Protein AF-A0A5S9M4R8-F1 (afdb_monomer)

Solvent-accessible surface area (backbone atoms only — not comparable to full-atom values): 5747 Å² total; per-residue (Å²): 132,85,69,39,58,49,70,60,52,50,52,50,52,54,53,26,50,54,26,46,75,68,67,37,59,72,60,24,53,54,39,47,57,50,47,57,63,43,57,81,38,34,48,90,48,70,70,57,53,51,52,49,53,54,48,53,52,54,44,50,52,47,52,41,69,78,48,72,59,96,81,72,56,71,65,62,56,52,55,55,53,42,74,72,35,82,88,45,49,74,61,52,52,54,52,63,76,72,110

Foldseek 3Di:
DAADELVVLVVLLVVLVVCLVVLVLVVNVVSLVVSVVNVVRHDDDVVSVVSNVVSVLSSVVSVCVVPVPVPDDNVNVLVVVCVVDVVCNVVSVVVVVVD

Sequence (99 aa):
MEKVLSSHVGVKINEWYKMIRQFSVPDAEILKAEVEREIERMVEDQDLLIYYQLMCFRHQLMLDYIKP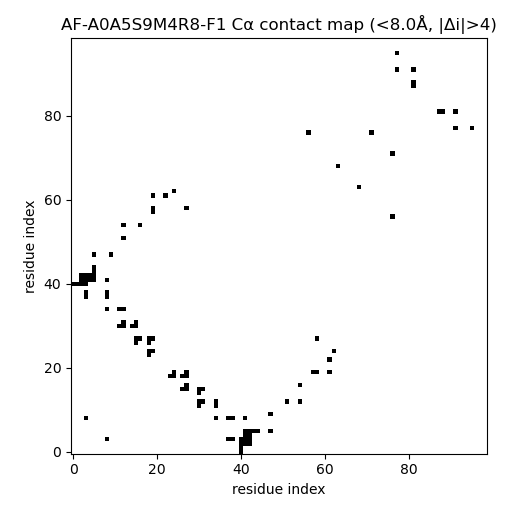SFDQSISALVDKIENSNHQLSGMLQYYNAFF

Mean predicted aligned error: 10.05 Å

pLDDT: mean 81.38, std 17.16, range [45.53, 98.38]

Nearest PDB structures (foldseek):
  8rsv-assembly2_B  TM=7.679E-01  e=2.025E-06  Bacillus phage phi3T
  3q15-assembly1_A-2  TM=7.326E-01  e=3.214E-06  Bacillus subtilis
  8rst-assembly1_A-2  TM=7.595E-01  e=6.426E-06  Bacillus phage phi3T
  4gyo-assembly2_A  TM=7.812E-01  e=6.106E-05  Bacillus subtilis subsp. subtilis str. 168
  4gyo-assembly3_B  TM=7.609E-01  e=7.692E-05  Bacillus subtilis subsp. subtilis str. 168

Secondary structure (DSSP, 8-state):
-PPBPHHHHHHHHHHHHHHHHTT-HHHHHHHHHHHHHHHTTBPP-HHHHHHHHHHHHHHHHHHHHHS--TT--HHHHHHHHHHH-TT-HHHHHHHHHH-

Organism: Bacillus safensis (NCBI:txid561879)

Radius of gyration: 14.14 Å; Cα contacts (8 Å, |Δi|>4): 57; chains: 1; bounding box: 42×23×31 Å

Structure (mmCIF, N/CA/C/O backbone):
data_AF-A0A5S9M4R8-F1
#
_entry.id   AF-A0A5S9M4R8-F1
#
loop_
_atom_site.group_PDB
_atom_site.id
_atom_site.type_symbol
_atom_site.label_atom_id
_atom_site.label_alt_id
_atom_site.label_comp_id
_atom_site.label_asym_id
_atom_site.label_entity_id
_atom_site.label_seq_id
_atom_site.pdbx_PDB_ins_code
_atom_site.Cartn_x
_atom_site.Cartn_y
_atom_site.Cartn_z
_atom_site.occupancy
_atom_site.B_iso_or_equiv
_atom_site.auth_seq_id
_atom_site.auth_comp_id
_atom_site.auth_asym_id
_atom_site.auth_atom_id
_atom_site.pdbx_PDB_model_num
ATOM 1 N N . MET A 1 1 ? -19.818 15.996 6.566 1.00 62.03 1 MET A N 1
ATOM 2 C CA . MET A 1 1 ? -19.187 15.079 5.596 1.00 62.03 1 MET A CA 1
ATOM 3 C C . MET A 1 1 ? -19.221 13.698 6.223 1.00 62.03 1 MET A C 1
ATOM 5 O O . MET A 1 1 ? -18.908 13.601 7.404 1.00 62.03 1 MET A O 1
ATOM 9 N N . GLU A 1 2 ? -19.708 12.689 5.507 1.00 81.44 2 GLU A N 1
ATOM 10 C CA . GLU A 1 2 ? -19.824 11.320 6.024 1.00 81.44 2 GLU A CA 1
ATOM 11 C C . GLU A 1 2 ? -18.428 10.692 6.146 1.00 81.44 2 GLU A C 1
ATOM 13 O O . GLU A 1 2 ? -17.597 10.876 5.254 1.00 81.44 2 GLU A O 1
ATOM 18 N N . LYS A 1 3 ? -18.143 10.035 7.278 1.00 87.25 3 LYS A N 1
ATOM 19 C CA . LYS A 1 3 ? -16.846 9.389 7.512 1.00 87.25 3 LYS A CA 1
ATOM 20 C C . LYS A 1 3 ? -16.789 8.042 6.791 1.00 87.25 3 LYS A C 1
ATOM 22 O O . LYS A 1 3 ? -17.770 7.304 6.790 1.00 87.25 3 LYS A O 1
ATOM 27 N N . VAL A 1 4 ? -15.631 7.707 6.230 1.00 92.25 4 VAL A N 1
ATOM 28 C CA . VAL A 1 4 ? -15.366 6.411 5.583 1.00 92.25 4 VAL A CA 1
ATOM 29 C C . VAL A 1 4 ? -14.921 5.392 6.637 1.00 92.25 4 VAL A C 1
ATOM 31 O O . VAL A 1 4 ? -14.172 5.726 7.555 1.00 92.25 4 VAL A O 1
ATOM 34 N N . LEU A 1 5 ? -15.376 4.142 6.534 1.00 95.12 5 LEU A N 1
ATOM 35 C CA . LEU A 1 5 ? -14.935 3.062 7.426 1.00 95.12 5 LEU A CA 1
ATOM 36 C C . LEU A 1 5 ? -13.481 2.672 7.129 1.00 95.12 5 LEU A C 1
ATOM 38 O O . LEU A 1 5 ? -13.124 2.487 5.966 1.00 95.12 5 LEU A O 1
ATOM 42 N N . SER A 1 6 ? -12.664 2.462 8.164 1.00 93.56 6 SER A N 1
ATOM 43 C CA . SER A 1 6 ? -11.258 2.064 7.994 1.00 93.56 6 SER A CA 1
ATOM 44 C C . SER A 1 6 ? -11.096 0.741 7.243 1.00 93.56 6 SER A C 1
ATOM 46 O O . SER A 1 6 ? -10.201 0.596 6.414 1.00 93.56 6 SER A O 1
ATOM 48 N N . SER A 1 7 ? -12.029 -0.196 7.425 1.00 94.31 7 SER A N 1
ATOM 49 C CA . SER A 1 7 ? -12.059 -1.458 6.680 1.00 94.31 7 SER A CA 1
ATOM 50 C C . SER A 1 7 ? -12.197 -1.267 5.165 1.00 94.31 7 SER A C 1
ATOM 52 O O . SER A 1 7 ? -11.591 -2.019 4.404 1.00 94.31 7 SER A O 1
ATOM 54 N N . HIS A 1 8 ? -12.945 -0.254 4.714 1.00 96.38 8 HIS A N 1
ATOM 55 C CA . HIS A 1 8 ? -13.077 0.069 3.291 1.00 96.38 8 HIS A CA 1
ATOM 56 C C . HIS A 1 8 ? -11.742 0.545 2.713 1.00 96.38 8 HIS A C 1
ATOM 58 O O . HIS A 1 8 ? -11.280 0.026 1.696 1.00 96.38 8 HIS A O 1
ATOM 64 N N . VAL A 1 9 ? -11.082 1.462 3.423 1.00 97.06 9 VAL A N 1
ATOM 65 C CA . VAL A 1 9 ? -9.758 1.971 3.049 1.00 97.06 9 VAL A CA 1
ATOM 66 C C . VAL A 1 9 ? -8.728 0.834 3.047 1.00 97.06 9 VAL A C 1
ATOM 68 O O . VAL A 1 9 ? -7.924 0.724 2.124 1.00 97.06 9 VAL A O 1
ATOM 71 N N . GLY A 1 10 ? -8.800 -0.090 4.010 1.00 95.19 10 GLY A N 1
ATOM 72 C CA . GLY A 1 10 ? -7.944 -1.278 4.060 1.00 95.19 10 GLY A CA 1
ATOM 73 C C . GLY A 1 10 ? -8.076 -2.201 2.847 1.00 95.19 10 GLY A C 1
ATOM 74 O O . GLY A 1 10 ? -7.075 -2.734 2.365 1.00 95.19 10 GLY A O 1
ATOM 75 N N . VAL A 1 11 ? -9.282 -2.367 2.295 1.00 97.31 11 VAL A N 1
ATOM 76 C CA . VAL A 1 11 ? -9.477 -3.122 1.044 1.00 97.31 11 VAL A CA 1
ATOM 77 C C . VAL A 1 11 ? -8.774 -2.430 -0.124 1.00 97.31 11 VAL A C 1
ATOM 79 O O . VAL A 1 11 ? -8.076 -3.102 -0.885 1.00 97.31 11 VAL A O 1
ATOM 82 N N . LYS A 1 12 ? -8.857 -1.100 -0.225 1.00 97.69 12 LYS A N 1
ATOM 83 C CA . LYS A 1 12 ? -8.139 -0.348 -1.265 1.00 97.69 12 LYS A CA 1
ATOM 84 C C . LYS A 1 12 ? -6.624 -0.412 -1.109 1.00 97.69 12 LYS A C 1
ATOM 86 O O . LYS A 1 12 ? -5.921 -0.581 -2.102 1.00 97.69 12 LYS A O 1
ATOM 91 N N . ILE A 1 13 ? -6.105 -0.370 0.120 1.00 97.38 13 ILE A N 1
ATOM 92 C CA . ILE A 1 13 ? -4.669 -0.573 0.378 1.00 97.38 13 ILE A CA 1
ATOM 93 C C . ILE A 1 13 ? -4.230 -1.977 -0.085 1.00 97.38 13 ILE A C 1
ATOM 95 O O . ILE A 1 13 ? -3.161 -2.127 -0.677 1.00 97.38 13 ILE A O 1
ATOM 99 N N . ASN A 1 14 ? -5.065 -3.008 0.092 1.00 95.75 14 ASN A N 1
ATOM 100 C CA . ASN A 1 14 ? -4.773 -4.349 -0.425 1.00 95.75 14 ASN A CA 1
ATOM 101 C C . ASN A 1 14 ? -4.755 -4.405 -1.963 1.00 95.75 14 ASN A C 1
ATOM 103 O O . ASN A 1 14 ? -3.946 -5.128 -2.549 1.00 95.75 14 ASN A O 1
ATOM 107 N N . GLU A 1 15 ? -5.644 -3.677 -2.636 1.00 97.69 15 GLU A N 1
ATOM 108 C CA . GLU A 1 15 ? -5.641 -3.564 -4.101 1.00 97.69 15 GLU A CA 1
ATOM 109 C C . GLU A 1 15 ? -4.407 -2.818 -4.599 1.00 97.6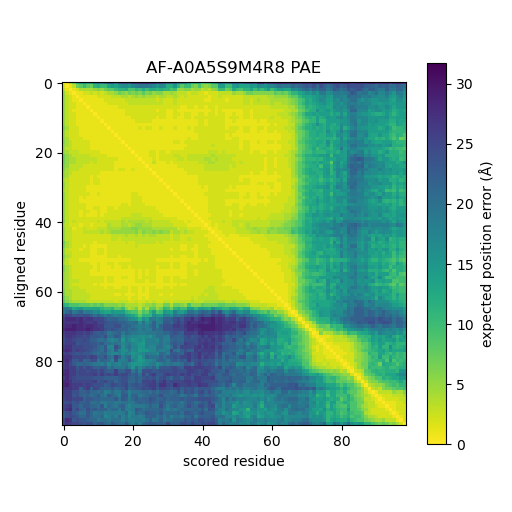9 15 GLU A C 1
ATOM 111 O O . GLU A 1 15 ? -3.729 -3.286 -5.518 1.00 97.69 15 GLU A O 1
ATOM 116 N N . TRP A 1 16 ? -4.046 -1.733 -3.919 1.00 98.38 16 TRP A N 1
ATOM 117 C CA . TRP A 1 16 ? -2.815 -0.999 -4.170 1.00 98.38 16 TRP A CA 1
ATOM 118 C C . TRP A 1 16 ? -1.587 -1.908 -4.054 1.00 98.38 16 TRP A C 1
ATOM 120 O O . TRP A 1 16 ? -0.747 -1.949 -4.956 1.00 98.38 16 TRP A O 1
ATOM 130 N N . TYR A 1 17 ? -1.530 -2.735 -3.007 1.00 96.94 17 TYR A N 1
ATOM 131 C CA . TYR A 1 17 ? -0.457 -3.707 -2.822 1.00 96.94 17 TYR A CA 1
ATOM 132 C C . TYR A 1 17 ? -0.348 -4.717 -3.971 1.00 96.94 17 TYR A C 1
ATOM 134 O O . TYR A 1 17 ? 0.761 -5.074 -4.380 1.00 96.94 17 TYR A O 1
ATOM 142 N N . LYS A 1 18 ? -1.478 -5.168 -4.537 1.00 97.25 18 LYS A N 1
ATOM 143 C CA . LYS A 1 18 ? -1.466 -6.051 -5.717 1.00 97.25 18 LYS A CA 1
ATOM 144 C C . LYS A 1 18 ? -0.791 -5.366 -6.905 1.00 97.25 18 LYS A C 1
ATOM 146 O O . LYS A 1 18 ? 0.026 -6.011 -7.559 1.00 97.25 18 LYS A O 1
ATOM 151 N N . MET A 1 19 ? -1.081 -4.085 -7.147 1.00 97.44 19 MET A N 1
ATOM 152 C CA . MET A 1 19 ? -0.458 -3.322 -8.238 1.00 97.44 19 MET A CA 1
ATOM 153 C C . MET A 1 19 ? 1.041 -3.127 -8.005 1.00 97.44 19 MET A C 1
ATOM 155 O O . MET A 1 19 ? 1.834 -3.342 -8.923 1.00 97.44 19 MET A O 1
ATOM 159 N N . ILE A 1 20 ? 1.447 -2.849 -6.759 1.00 93.25 20 ILE A N 1
ATOM 160 C CA . ILE A 1 20 ? 2.864 -2.750 -6.384 1.00 93.25 20 ILE A CA 1
ATOM 161 C C . ILE A 1 20 ? 3.610 -4.063 -6.669 1.00 93.25 20 ILE A C 1
ATOM 163 O O . ILE A 1 20 ? 4.698 -4.061 -7.240 1.00 93.25 20 ILE A O 1
ATOM 167 N N . ARG A 1 21 ? 3.028 -5.213 -6.305 1.00 92.38 21 ARG A N 1
ATOM 168 C CA . ARG A 1 21 ? 3.641 -6.531 -6.558 1.00 92.38 21 ARG A CA 1
ATOM 169 C C . ARG A 1 21 ? 3.744 -6.885 -8.040 1.00 92.38 21 ARG A C 1
ATOM 171 O O . ARG A 1 21 ? 4.605 -7.682 -8.402 1.00 92.38 21 ARG A O 1
ATOM 178 N N . GLN A 1 22 ? 2.866 -6.331 -8.870 1.00 94.12 22 GLN A N 1
ATOM 179 C CA . GLN A 1 22 ? 2.872 -6.514 -10.322 1.00 94.12 22 GLN A CA 1
ATOM 180 C C . GLN A 1 22 ? 3.761 -5.492 -11.041 1.00 94.12 22 GLN A C 1
ATOM 182 O O . GLN A 1 22 ? 3.862 -5.545 -12.262 1.00 94.12 22 GLN A O 1
ATOM 187 N N . PHE A 1 23 ? 4.401 -4.576 -10.302 1.00 91.81 23 PHE A N 1
ATOM 188 C CA . PHE A 1 23 ? 5.150 -3.450 -10.859 1.00 91.81 23 PHE A CA 1
ATOM 189 C C . PHE A 1 23 ? 4.305 -2.579 -11.815 1.00 91.81 23 PHE A C 1
ATOM 191 O O . PHE A 1 23 ? 4.849 -1.920 -12.702 1.00 91.81 23 PHE A O 1
ATOM 198 N N . SER A 1 24 ? 2.976 -2.539 -11.629 1.00 95.56 24 SER A N 1
ATOM 199 C CA . SER A 1 24 ? 2.103 -1.635 -12.388 1.00 95.56 24 SER A CA 1
ATOM 200 C C . SER A 1 24 ? 2.135 -0.243 -11.762 1.00 95.56 24 SER A C 1
ATOM 202 O O . SER A 1 24 ? 1.295 0.109 -10.934 1.00 95.56 24 SER A O 1
ATOM 204 N N . VAL A 1 25 ? 3.152 0.543 -12.125 1.00 93.38 25 VAL A N 1
ATOM 205 C CA . VAL A 1 25 ? 3.366 1.892 -11.575 1.00 93.38 25 VAL A CA 1
ATOM 206 C C . VAL A 1 25 ? 2.163 2.819 -11.794 1.00 93.38 25 VAL A C 1
ATOM 208 O O . VAL A 1 25 ? 1.735 3.429 -10.816 1.00 93.38 25 VAL A O 1
ATOM 211 N N . PRO A 1 26 ? 1.574 2.934 -13.005 1.00 95.25 26 PRO A N 1
ATOM 212 C CA . PRO A 1 26 ? 0.463 3.861 -13.218 1.00 95.25 26 PRO A CA 1
ATOM 213 C C . PRO A 1 26 ? -0.747 3.539 -12.335 1.00 95.25 26 PRO A C 1
ATOM 215 O O . PRO A 1 26 ? -1.287 4.428 -11.681 1.00 95.25 26 PRO A O 1
ATOM 218 N N . ASP A 1 27 ? -1.125 2.262 -12.259 1.00 96.75 27 ASP A N 1
ATOM 219 C CA . ASP A 1 27 ? -2.268 1.823 -11.454 1.00 96.75 27 ASP A CA 1
ATOM 220 C C . ASP A 1 27 ? -1.985 1.978 -9.955 1.00 96.75 27 ASP A C 1
ATOM 222 O O . ASP A 1 27 ? -2.859 2.376 -9.182 1.00 96.75 27 ASP A O 1
ATOM 226 N N . ALA A 1 28 ? -0.746 1.710 -9.533 1.00 97.44 28 ALA A N 1
ATOM 227 C CA . ALA A 1 28 ? -0.336 1.883 -8.148 1.00 97.44 28 ALA A CA 1
ATOM 228 C C . ALA A 1 28 ? -0.377 3.357 -7.708 1.00 97.44 28 ALA A C 1
ATOM 230 O O . ALA A 1 28 ? -0.733 3.626 -6.564 1.00 97.44 28 ALA A O 1
ATOM 231 N N . GLU A 1 29 ? -0.029 4.309 -8.575 1.00 97.25 29 GLU A N 1
ATOM 232 C CA . GLU A 1 29 ? -0.124 5.746 -8.272 1.00 97.25 29 GLU A CA 1
ATOM 233 C C . GLU A 1 29 ? -1.583 6.222 -8.195 1.00 97.25 29 GLU A C 1
ATOM 235 O O . GLU A 1 29 ? -1.943 6.987 -7.298 1.00 97.25 29 GLU A O 1
ATOM 240 N N . ILE A 1 30 ? -2.455 5.718 -9.078 1.00 98.19 30 ILE A N 1
ATOM 241 C CA . ILE A 1 30 ? -3.897 6.012 -9.034 1.00 98.19 30 ILE A CA 1
ATOM 242 C C . ILE A 1 30 ? -4.496 5.540 -7.705 1.00 98.19 30 ILE A C 1
ATOM 244 O O . ILE A 1 30 ? -5.144 6.324 -7.005 1.00 98.19 30 ILE A O 1
ATOM 248 N N . LEU A 1 31 ? -4.239 4.284 -7.326 1.00 98.31 31 LEU A N 1
ATOM 249 C CA . LEU A 1 31 ? -4.766 3.710 -6.087 1.00 98.31 31 LEU A CA 1
ATOM 250 C C . LEU A 1 31 ? -4.193 4.392 -4.841 1.00 98.31 31 LEU A C 1
ATOM 252 O O . LEU A 1 31 ? -4.933 4.622 -3.887 1.00 98.31 31 LEU A O 1
ATOM 256 N N . LYS A 1 32 ? -2.912 4.780 -4.857 1.00 98.12 32 LYS A N 1
ATOM 257 C CA . LYS A 1 32 ? -2.306 5.571 -3.779 1.00 98.12 32 LYS A CA 1
ATOM 258 C C . LYS A 1 32 ? -3.058 6.886 -3.560 1.00 98.12 32 LYS A C 1
ATOM 260 O O . LYS A 1 32 ? -3.461 7.178 -2.438 1.00 98.12 32 LYS A O 1
ATOM 265 N N . ALA A 1 33 ? -3.301 7.643 -4.631 1.00 98.00 33 ALA A N 1
ATOM 266 C CA . ALA A 1 33 ? -4.000 8.923 -4.550 1.00 98.00 33 ALA A CA 1
ATOM 267 C C . ALA A 1 33 ? -5.464 8.773 -4.093 1.00 98.00 33 ALA A C 1
ATOM 269 O O . ALA A 1 33 ? -6.018 9.670 -3.458 1.00 98.00 33 ALA A O 1
ATOM 270 N N . GLU A 1 34 ? -6.123 7.659 -4.424 1.00 97.62 34 GLU A N 1
ATOM 271 C CA . GLU A 1 34 ? -7.450 7.339 -3.887 1.00 97.62 34 GLU A CA 1
ATOM 272 C C . GLU A 1 34 ? -7.420 7.055 -2.387 1.00 97.62 34 GLU A C 1
ATOM 274 O O . GLU A 1 34 ? -8.220 7.633 -1.650 1.00 97.62 34 GLU A O 1
ATOM 279 N N . VAL A 1 35 ? -6.484 6.215 -1.938 1.00 97.56 35 VAL A N 1
ATOM 280 C CA . VAL A 1 35 ? -6.294 5.888 -0.520 1.00 97.56 35 VAL A CA 1
ATOM 281 C C . VAL A 1 35 ? -6.006 7.150 0.294 1.00 97.56 35 VAL A C 1
ATOM 283 O O . VAL A 1 35 ? -6.645 7.359 1.320 1.00 97.56 35 VAL A O 1
ATOM 286 N N . GLU A 1 36 ? -5.114 8.027 -0.177 1.00 97.50 36 GLU A N 1
ATOM 287 C CA . GLU A 1 36 ? -4.783 9.296 0.490 1.00 97.50 36 GLU A CA 1
ATOM 288 C C . GLU A 1 36 ? -6.029 10.173 0.712 1.00 97.50 36 GLU A C 1
ATOM 290 O O . GLU A 1 36 ? -6.265 10.645 1.825 1.00 97.50 36 GLU A O 1
ATOM 295 N N . ARG A 1 37 ? -6.887 10.316 -0.309 1.00 96.88 37 ARG A N 1
ATOM 296 C CA . ARG A 1 37 ? -8.145 11.080 -0.202 1.00 96.88 37 ARG A CA 1
ATOM 297 C C . ARG A 1 37 ? -9.148 10.462 0.771 1.00 96.88 37 ARG A C 1
ATOM 299 O O . ARG A 1 37 ? -9.937 11.185 1.380 1.00 96.88 37 ARG A O 1
ATOM 306 N N . GLU A 1 38 ? -9.185 9.137 0.871 1.00 96.06 38 GLU A N 1
ATOM 307 C CA . GLU A 1 38 ? -10.111 8.443 1.768 1.00 96.06 38 GLU A CA 1
ATOM 308 C C . GLU A 1 38 ? -9.624 8.440 3.216 1.00 96.06 38 GLU A C 1
ATOM 310 O O . GLU A 1 38 ? -10.447 8.601 4.118 1.00 96.06 38 GLU A O 1
ATOM 315 N N . ILE A 1 39 ? -8.308 8.360 3.442 1.00 94.75 39 ILE A N 1
ATOM 316 C CA . ILE A 1 39 ? -7.689 8.480 4.769 1.00 94.75 39 ILE A CA 1
ATOM 317 C C . ILE A 1 39 ? -8.060 9.812 5.433 1.00 94.75 39 ILE A C 1
ATOM 319 O O . ILE A 1 39 ? -8.412 9.819 6.610 1.00 94.75 39 ILE A O 1
ATOM 323 N N . GLU A 1 40 ? -8.091 10.923 4.686 1.00 94.38 40 GLU A N 1
ATOM 324 C CA . GLU A 1 40 ? -8.512 12.241 5.203 1.00 94.38 40 GLU A CA 1
ATOM 325 C C . GLU A 1 40 ? -9.937 12.252 5.785 1.00 94.38 40 GLU A C 1
ATOM 327 O O . GLU A 1 40 ? -10.279 13.099 6.614 1.00 94.38 40 GLU A O 1
ATOM 332 N N . ARG A 1 41 ? -10.794 11.332 5.332 1.00 94.56 41 ARG A N 1
ATOM 333 C CA . ARG A 1 41 ? -12.216 11.250 5.701 1.00 94.56 41 ARG A CA 1
ATOM 334 C C . ARG A 1 41 ? -12.533 10.008 6.527 1.00 94.56 41 ARG A C 1
ATOM 336 O O . ARG A 1 41 ? -13.700 9.765 6.840 1.00 94.56 41 ARG A O 1
ATOM 343 N N . MET A 1 42 ? -11.527 9.212 6.854 1.00 95.12 42 MET A N 1
ATOM 344 C CA . MET A 1 42 ? -11.685 7.931 7.517 1.00 95.12 42 MET A CA 1
ATOM 345 C C . MET A 1 42 ? -12.022 8.105 9.003 1.00 95.12 42 MET A C 1
ATOM 347 O O . MET A 1 42 ? -11.626 9.076 9.653 1.00 95.12 42 MET A O 1
ATOM 351 N N . VAL A 1 43 ? -12.761 7.152 9.570 1.00 93.25 43 VAL A N 1
ATOM 352 C CA . VAL A 1 43 ? -12.792 6.960 11.025 1.00 93.25 43 VAL A CA 1
ATOM 353 C C . VAL A 1 43 ? -11.376 6.624 11.496 1.00 93.25 43 VAL A C 1
ATOM 355 O O . VAL A 1 43 ? -10.723 5.775 10.902 1.00 93.25 43 VAL A O 1
ATOM 358 N N . GLU A 1 44 ? -10.902 7.304 12.539 1.00 90.75 44 GLU A N 1
ATOM 359 C CA . GLU A 1 44 ? -9.534 7.140 13.033 1.00 90.75 44 GLU A CA 1
ATOM 360 C C . GLU A 1 44 ? -9.248 5.680 13.405 1.00 90.75 44 GLU A C 1
ATOM 362 O O . GLU A 1 44 ? -9.989 5.063 14.169 1.00 90.75 44 GLU A O 1
ATOM 367 N N . ASP A 1 45 ? -8.172 5.150 12.831 1.00 93.38 45 ASP A N 1
ATOM 368 C CA . ASP A 1 45 ? -7.710 3.778 13.004 1.00 93.38 45 ASP A CA 1
ATOM 369 C C . ASP A 1 45 ? -6.181 3.789 12.888 1.00 93.38 45 ASP A C 1
ATOM 371 O O . ASP A 1 45 ? -5.625 3.935 11.796 1.00 93.38 45 ASP A O 1
ATOM 375 N N . GLN A 1 46 ? -5.497 3.733 14.033 1.00 87.88 46 GLN A N 1
ATOM 376 C CA . GLN A 1 46 ? -4.038 3.854 14.083 1.00 87.88 46 GLN A CA 1
ATOM 377 C C . GLN A 1 46 ? -3.341 2.673 13.404 1.00 87.88 46 GLN A C 1
ATOM 379 O O . GLN A 1 46 ? -2.341 2.879 12.715 1.00 87.88 46 GLN A O 1
ATOM 384 N N . ASP A 1 47 ? -3.891 1.465 13.524 1.00 88.38 47 ASP A N 1
ATOM 385 C CA . ASP A 1 47 ? -3.329 0.273 12.894 1.00 88.38 47 ASP A CA 1
ATOM 386 C C . ASP A 1 47 ? -3.402 0.388 11.366 1.00 88.38 47 ASP A C 1
ATOM 388 O O . ASP A 1 47 ? -2.444 0.056 10.660 1.00 88.38 47 ASP A O 1
ATOM 392 N N . LEU A 1 48 ? -4.498 0.945 10.838 1.00 92.19 48 LEU A N 1
ATOM 393 C CA . LEU A 1 48 ? -4.615 1.193 9.404 1.00 92.19 48 LEU A CA 1
ATOM 394 C C . LEU A 1 48 ? -3.668 2.298 8.912 1.00 92.19 48 LEU A C 1
ATOM 396 O O . LEU A 1 48 ? -3.117 2.187 7.816 1.00 92.19 48 LEU A O 1
ATOM 400 N N . LEU A 1 49 ? -3.444 3.351 9.704 1.00 92.00 49 LEU A N 1
ATOM 401 C CA . LEU A 1 49 ? -2.478 4.403 9.361 1.00 92.00 49 LEU A CA 1
ATOM 402 C C . LEU A 1 49 ? -1.043 3.860 9.307 1.00 92.00 49 LEU A C 1
ATOM 404 O O . LEU A 1 49 ? -0.278 4.234 8.415 1.00 92.00 49 LEU A O 1
ATOM 408 N N . ILE A 1 50 ? -0.694 2.938 10.206 1.00 89.75 50 ILE A N 1
ATOM 409 C CA . ILE A 1 50 ? 0.581 2.211 10.165 1.00 89.75 50 ILE A CA 1
ATOM 410 C C . ILE A 1 50 ? 0.650 1.349 8.903 1.00 89.75 50 ILE A C 1
ATOM 412 O O . ILE A 1 50 ? 1.640 1.395 8.170 1.00 89.75 50 ILE A O 1
ATOM 416 N N . TYR A 1 51 ? -0.415 0.600 8.599 1.00 90.56 51 TYR A N 1
ATOM 417 C CA . TYR A 1 51 ? -0.470 -0.224 7.394 1.00 90.56 51 TYR A CA 1
ATOM 418 C C . TYR A 1 51 ? -0.296 0.607 6.112 1.00 90.56 51 TYR A C 1
ATOM 420 O O . TYR A 1 51 ? 0.462 0.227 5.216 1.00 90.56 51 TYR A O 1
ATOM 428 N N . TYR A 1 52 ? -0.919 1.784 6.054 1.00 95.00 52 TYR A N 1
ATOM 429 C CA . TYR A 1 52 ? -0.740 2.751 4.977 1.00 95.00 52 TYR A CA 1
ATOM 430 C C . TYR A 1 52 ? 0.721 3.212 4.836 1.00 95.00 52 TYR A C 1
ATOM 432 O O . TYR A 1 52 ? 1.266 3.181 3.732 1.00 95.00 52 TYR A O 1
ATOM 440 N N . GLN A 1 53 ? 1.389 3.582 5.932 1.00 91.50 53 GLN A N 1
ATOM 441 C CA . GLN A 1 53 ? 2.795 4.011 5.897 1.00 91.50 53 GLN A CA 1
ATOM 442 C C . GLN A 1 53 ? 3.733 2.906 5.395 1.00 91.50 53 GLN A C 1
ATOM 444 O O . GLN A 1 53 ? 4.620 3.170 4.579 1.00 91.50 53 GLN A O 1
ATOM 449 N N . LEU A 1 54 ? 3.507 1.661 5.822 1.00 90.06 54 LEU A N 1
ATOM 450 C CA . LEU A 1 54 ? 4.251 0.503 5.319 1.00 90.06 54 LEU A CA 1
ATOM 451 C C . LEU A 1 54 ? 4.031 0.308 3.813 1.00 90.06 54 LEU A C 1
ATOM 453 O O . LEU A 1 54 ? 4.968 -0.018 3.080 1.00 90.06 54 LEU A O 1
ATOM 457 N 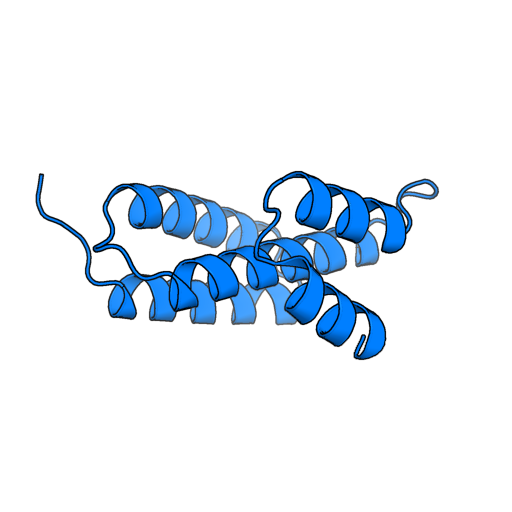N . MET A 1 55 ? 2.812 0.549 3.329 1.00 95.69 55 MET A N 1
ATOM 458 C CA . MET A 1 55 ? 2.509 0.456 1.904 1.00 95.69 55 MET A CA 1
ATOM 459 C C . MET A 1 55 ? 3.191 1.558 1.086 1.00 95.69 55 MET A C 1
ATOM 461 O O . MET A 1 55 ? 3.737 1.271 0.020 1.00 95.69 55 MET A O 1
ATOM 465 N N . CYS A 1 56 ? 3.257 2.787 1.610 1.00 93.75 56 CYS A N 1
ATOM 466 C CA . CYS A 1 56 ? 4.045 3.873 1.021 1.00 93.75 56 CYS A CA 1
ATOM 467 C C . CYS A 1 56 ? 5.521 3.491 0.878 1.00 93.75 56 CYS A C 1
ATOM 469 O O . CYS A 1 56 ? 6.101 3.670 -0.193 1.00 93.75 56 CYS A O 1
ATOM 471 N N . PHE A 1 57 ? 6.118 2.914 1.924 1.00 89.44 57 PHE A N 1
ATOM 472 C CA . PHE A 1 57 ? 7.494 2.425 1.865 1.00 89.44 57 PHE A CA 1
ATOM 473 C C . PHE A 1 57 ? 7.660 1.343 0.789 1.00 89.44 57 PHE A C 1
ATOM 475 O O . PHE A 1 57 ? 8.563 1.412 -0.045 1.00 89.44 57 PHE A O 1
ATOM 482 N N . ARG A 1 58 ? 6.741 0.373 0.729 1.00 90.31 58 ARG A N 1
ATOM 483 C CA . ARG A 1 58 ? 6.800 -0.701 -0.269 1.00 90.31 58 ARG A CA 1
ATOM 484 C C . ARG A 1 58 ? 6.614 -0.205 -1.705 1.00 90.31 58 ARG A C 1
ATOM 486 O O . ARG A 1 58 ? 7.206 -0.790 -2.619 1.00 90.31 58 ARG A O 1
ATOM 493 N N . HIS A 1 59 ? 5.810 0.837 -1.902 1.00 94.44 59 HIS A N 1
ATOM 494 C CA . HIS A 1 59 ? 5.674 1.531 -3.176 1.00 94.44 59 HIS A CA 1
ATOM 495 C C . HIS A 1 59 ? 6.988 2.211 -3.563 1.00 94.44 59 HIS A C 1
ATOM 497 O O . HIS A 1 59 ? 7.450 2.030 -4.686 1.00 94.44 59 HIS A O 1
ATOM 503 N N . GLN A 1 60 ? 7.625 2.932 -2.635 1.00 89.44 60 GLN A N 1
ATOM 504 C CA . GLN A 1 60 ? 8.912 3.577 -2.893 1.00 89.44 60 GLN A CA 1
ATOM 505 C C . GLN A 1 60 ? 9.968 2.552 -3.327 1.00 89.44 60 GLN A C 1
ATOM 507 O O . GLN A 1 60 ? 10.589 2.729 -4.369 1.00 89.44 60 GLN A O 1
ATOM 512 N N . LEU A 1 61 ? 10.057 1.408 -2.638 1.00 87.25 61 LEU A N 1
ATOM 513 C CA . LEU A 1 61 ? 10.945 0.311 -3.042 1.00 87.25 61 LEU A CA 1
ATOM 514 C C . LEU A 1 61 ? 10.673 -0.203 -4.465 1.00 87.25 61 LEU A C 1
ATOM 516 O O . LEU A 1 61 ? 11.602 -0.588 -5.169 1.00 87.25 61 LEU A O 1
ATOM 520 N N . MET A 1 62 ? 9.411 -0.242 -4.907 1.00 91.19 62 MET A N 1
ATOM 521 C CA . MET A 1 62 ? 9.081 -0.616 -6.289 1.00 91.19 62 MET A CA 1
ATOM 522 C C . MET A 1 62 ? 9.632 0.412 -7.282 1.00 91.19 62 MET A C 1
ATOM 524 O O . MET A 1 62 ? 10.208 0.018 -8.296 1.00 91.19 62 MET A O 1
ATOM 528 N N . LEU A 1 63 ? 9.471 1.706 -6.997 1.00 87.06 63 LEU A N 1
ATOM 529 C CA . LEU A 1 63 ? 9.998 2.778 -7.843 1.00 87.06 63 LEU A CA 1
ATOM 530 C C . LEU A 1 63 ? 11.528 2.735 -7.906 1.00 87.06 63 LEU A C 1
ATOM 532 O O . LEU A 1 63 ? 12.087 2.796 -9.002 1.00 87.06 63 LEU A O 1
ATOM 536 N N . ASP A 1 64 ? 12.184 2.545 -6.761 1.00 83.62 64 ASP A N 1
ATOM 537 C CA . ASP A 1 64 ? 13.642 2.451 -6.652 1.00 83.62 64 ASP A CA 1
ATOM 538 C C . ASP A 1 64 ? 14.189 1.212 -7.376 1.00 83.62 64 ASP A C 1
ATOM 540 O O . ASP A 1 64 ? 15.267 1.255 -7.961 1.00 83.62 64 ASP A O 1
ATOM 544 N N . TYR A 1 65 ? 13.438 0.107 -7.407 1.00 78.94 65 TYR A N 1
ATOM 545 C CA . TYR A 1 65 ? 13.829 -1.089 -8.157 1.00 78.94 65 TYR A CA 1
ATOM 546 C C . TYR A 1 65 ? 13.713 -0.897 -9.678 1.00 78.94 65 TYR A C 1
ATOM 548 O O . TYR A 1 65 ? 14.552 -1.386 -10.433 1.00 78.94 65 TYR A O 1
ATOM 556 N N . ILE A 1 66 ? 12.684 -0.178 -10.146 1.00 73.69 66 ILE A N 1
ATOM 557 C CA . ILE A 1 66 ? 12.491 0.131 -11.577 1.00 73.69 66 ILE A CA 1
ATOM 558 C C . ILE A 1 66 ? 13.499 1.187 -12.051 1.00 73.69 66 ILE A C 1
ATOM 560 O O . ILE A 1 66 ? 13.985 1.129 -13.182 1.00 73.69 66 ILE A O 1
ATOM 564 N N . LYS A 1 67 ? 13.809 2.165 -11.198 1.00 65.94 67 LYS A N 1
ATOM 565 C CA . LYS A 1 67 ? 14.823 3.192 -11.428 1.00 65.94 67 LYS A CA 1
ATOM 566 C C . LYS A 1 67 ? 15.767 3.215 -10.230 1.00 65.94 67 LYS A C 1
ATOM 568 O O . LYS A 1 67 ? 15.528 4.015 -9.324 1.00 65.94 67 LYS A O 1
ATOM 573 N N . PRO A 1 68 ? 16.844 2.407 -10.232 1.00 57.88 68 PRO A N 1
ATOM 574 C CA . PRO A 1 68 ? 17.877 2.512 -9.214 1.00 57.88 68 PRO A CA 1
ATOM 575 C C . PRO A 1 68 ? 18.503 3.901 -9.320 1.00 57.88 68 PRO A C 1
ATOM 577 O O . PRO A 1 68 ? 19.371 4.170 -10.150 1.00 57.88 68 PRO A O 1
ATOM 580 N N . SER A 1 69 ? 17.985 4.824 -8.518 1.00 50.97 69 SER A N 1
ATOM 581 C CA . SER A 1 69 ? 18.573 6.136 -8.334 1.00 50.97 69 SER A CA 1
ATOM 582 C C . SER A 1 69 ? 19.816 5.888 -7.497 1.00 50.97 69 SER A C 1
ATOM 584 O O . SER A 1 69 ? 19.708 5.403 -6.375 1.00 50.97 69 SER A O 1
ATOM 586 N N . PHE A 1 70 ? 20.991 6.177 -8.048 1.00 50.56 70 PHE A N 1
ATOM 587 C CA . PHE A 1 70 ? 22.291 5.875 -7.437 1.00 50.56 70 PHE A CA 1
ATOM 588 C C . PHE A 1 70 ? 22.527 6.515 -6.045 1.00 50.56 70 PHE A C 1
ATOM 590 O O . PHE A 1 70 ? 23.552 6.227 -5.437 1.00 50.56 70 PHE A O 1
ATOM 597 N N . ASP A 1 71 ? 21.589 7.313 -5.515 1.00 53.16 71 ASP A N 1
ATOM 598 C CA . ASP A 1 71 ? 21.785 8.166 -4.334 1.00 53.16 71 ASP A CA 1
ATOM 599 C C . ASP A 1 71 ? 20.820 7.940 -3.147 1.00 53.16 71 ASP A C 1
ATOM 601 O O . ASP A 1 71 ? 21.004 8.571 -2.107 1.00 53.16 71 ASP A O 1
ATOM 605 N N . GLN A 1 72 ? 19.799 7.072 -3.229 1.00 54.44 72 GLN A N 1
ATOM 606 C CA . GLN A 1 72 ? 18.867 6.860 -2.101 1.00 54.44 72 GLN A CA 1
ATOM 607 C C . GLN A 1 72 ? 18.988 5.454 -1.508 1.00 54.44 72 GLN A C 1
ATOM 609 O O . GLN A 1 72 ? 18.372 4.494 -1.956 1.00 54.44 72 GLN A O 1
ATOM 614 N N . SER A 1 73 ? 19.814 5.354 -0.465 1.00 61.78 73 SER A N 1
ATOM 615 C CA . SER A 1 73 ? 19.900 4.189 0.420 1.00 61.78 73 SER A CA 1
ATOM 616 C C . SER A 1 73 ? 18.566 3.956 1.139 1.00 61.78 73 SER A C 1
AT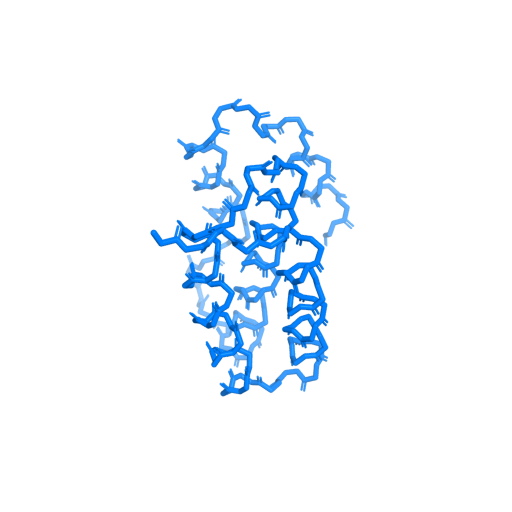OM 618 O O . SER A 1 73 ? 17.967 4.903 1.652 1.00 61.78 73 SER A O 1
ATOM 620 N N . ILE A 1 74 ? 18.154 2.691 1.276 1.00 60.56 74 ILE A N 1
ATOM 621 C CA . ILE A 1 74 ? 17.012 2.276 2.110 1.00 60.56 74 ILE A CA 1
ATOM 622 C C . ILE A 1 74 ? 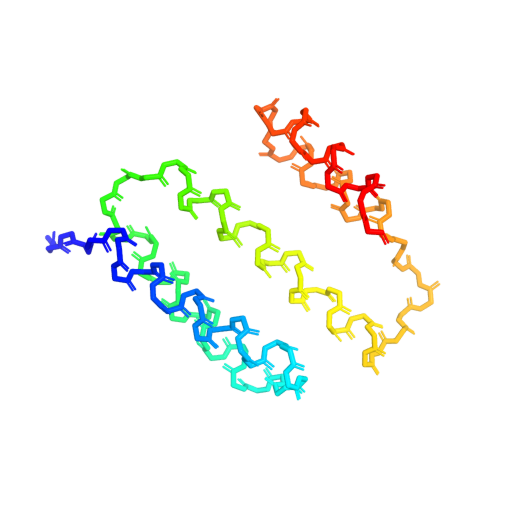17.119 2.847 3.536 1.00 60.56 74 ILE A C 1
ATOM 624 O O . ILE A 1 74 ? 16.102 3.226 4.116 1.00 60.56 74 ILE A O 1
ATOM 628 N N . SER A 1 75 ? 18.334 3.010 4.075 1.00 61.03 75 SER A N 1
ATOM 629 C CA . SER A 1 75 ? 18.531 3.607 5.404 1.00 61.03 75 SER A CA 1
ATOM 630 C C . SER A 1 75 ? 18.024 5.051 5.479 1.00 61.03 75 SER A C 1
ATOM 632 O O . SER A 1 75 ? 17.395 5.426 6.459 1.00 61.03 75 SER A O 1
ATOM 634 N N . ALA A 1 76 ? 18.209 5.843 4.418 1.00 64.94 76 ALA A N 1
ATOM 635 C CA . ALA A 1 76 ? 17.774 7.237 4.385 1.00 64.94 76 ALA A CA 1
ATOM 636 C C . ALA A 1 76 ? 16.240 7.367 4.348 1.00 64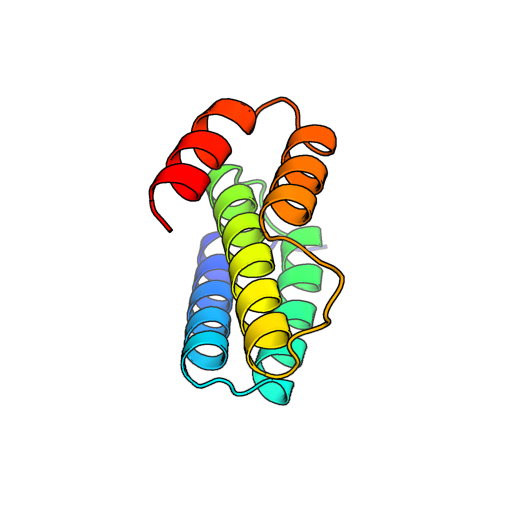.94 76 ALA A C 1
ATOM 638 O O . ALA A 1 76 ? 15.683 8.355 4.832 1.00 64.94 76 ALA A O 1
ATOM 639 N N . LEU A 1 77 ? 15.546 6.369 3.788 1.00 63.31 77 LEU A N 1
ATOM 640 C CA . LEU A 1 77 ? 14.085 6.298 3.810 1.00 63.31 77 LEU A CA 1
ATOM 641 C C . LEU A 1 77 ? 13.568 5.927 5.204 1.00 63.31 77 LEU A C 1
ATOM 643 O O . LEU A 1 77 ? 12.622 6.556 5.675 1.00 63.31 77 LEU A O 1
ATOM 647 N N . VAL A 1 78 ? 14.210 4.967 5.878 1.00 64.50 78 VAL A N 1
ATOM 648 C CA . VAL A 1 78 ? 13.872 4.578 7.259 1.00 64.50 78 VAL A CA 1
ATOM 649 C C . VAL A 1 78 ? 14.053 5.762 8.212 1.00 64.50 78 VAL A C 1
ATOM 651 O O . VAL A 1 78 ? 13.114 6.108 8.930 1.00 64.50 78 VAL A O 1
ATOM 654 N N . ASP A 1 79 ? 15.182 6.469 8.125 1.00 66.19 79 ASP A N 1
ATOM 655 C CA . ASP A 1 79 ? 15.468 7.647 8.954 1.00 66.19 79 ASP A CA 1
ATOM 656 C C . ASP A 1 79 ? 14.405 8.746 8.784 1.00 66.19 79 ASP A C 1
ATOM 658 O O . ASP A 1 79 ? 14.015 9.424 9.738 1.00 66.19 79 ASP A 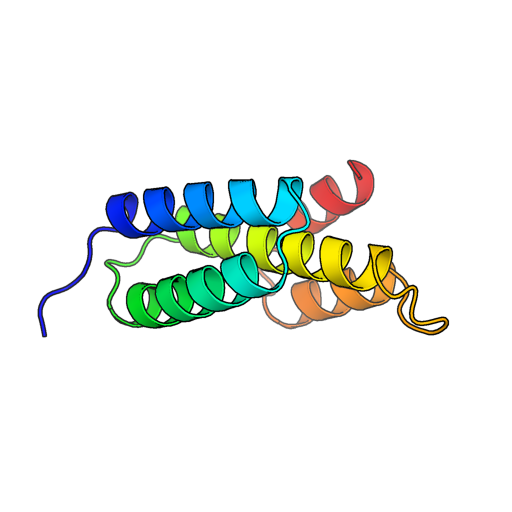O 1
ATOM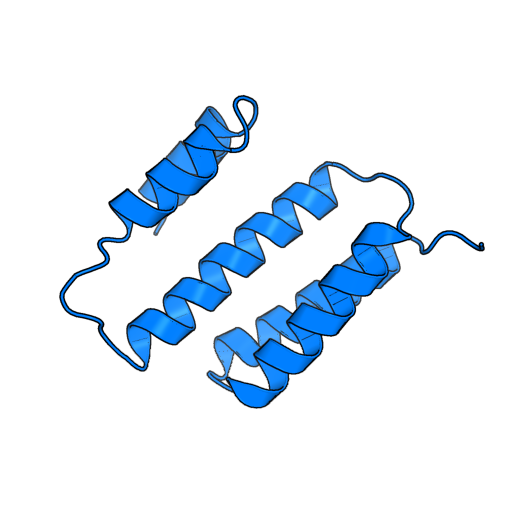 662 N N . LYS A 1 80 ? 13.888 8.942 7.566 1.00 67.44 80 LYS A N 1
ATOM 663 C CA . LYS A 1 80 ? 12.862 9.958 7.291 1.00 67.44 80 LYS A CA 1
ATOM 664 C C . LYS A 1 80 ? 11.515 9.612 7.934 1.00 67.44 80 LYS A C 1
ATOM 666 O O . LYS A 1 80 ? 10.801 10.520 8.367 1.00 67.44 80 LYS A O 1
ATOM 671 N N . ILE A 1 81 ? 11.174 8.326 8.011 1.00 64.00 81 ILE A N 1
ATOM 672 C CA . ILE A 1 81 ? 9.931 7.843 8.629 1.00 64.00 81 ILE A CA 1
ATOM 673 C C . ILE A 1 81 ? 10.047 7.891 10.161 1.00 64.00 81 ILE A C 1
ATOM 675 O O . ILE A 1 81 ? 9.140 8.389 10.827 1.00 64.00 81 ILE A O 1
ATOM 679 N N . GLU A 1 82 ? 11.181 7.475 10.729 1.00 64.38 82 GLU A N 1
ATOM 680 C CA . GLU A 1 82 ? 11.422 7.555 12.178 1.00 64.38 82 GLU A CA 1
ATOM 681 C C . GLU A 1 82 ? 11.383 9.002 12.702 1.00 64.38 82 GLU A C 1
ATOM 683 O O . GLU A 1 82 ? 10.821 9.275 13.766 1.00 64.38 82 GLU A O 1
ATOM 688 N N . A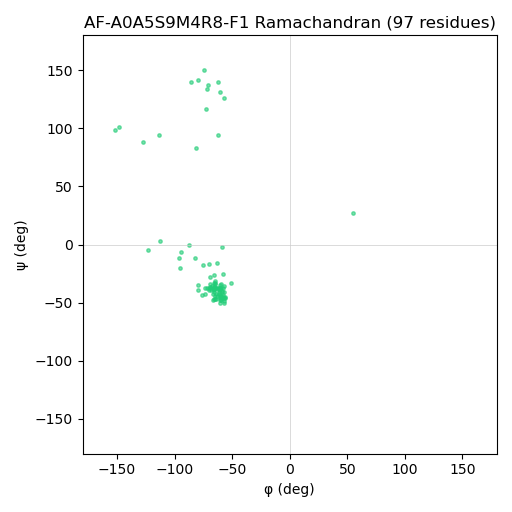SN A 1 83 ? 11.910 9.956 11.926 1.00 63.22 83 ASN A N 1
ATOM 689 C CA . ASN A 1 83 ? 11.913 11.377 12.291 1.00 63.22 83 ASN A CA 1
ATOM 690 C C . ASN A 1 83 ? 10.549 12.069 12.141 1.00 63.22 83 ASN A C 1
ATOM 692 O O . ASN A 1 83 ? 10.352 13.145 12.702 1.00 63.22 83 ASN A O 1
ATOM 696 N N . SER A 1 84 ? 9.610 11.484 11.392 1.00 62.12 84 SER A N 1
ATOM 697 C CA . SER A 1 84 ? 8.268 12.051 11.199 1.00 62.12 84 SER A CA 1
ATOM 698 C C . SER A 1 84 ? 7.219 11.474 12.153 1.00 62.12 84 SER A C 1
ATOM 700 O O . SER A 1 84 ? 6.140 12.051 12.273 1.00 62.12 84 SER A O 1
ATOM 702 N N . ASN A 1 85 ? 7.528 10.395 12.882 1.00 54.38 85 ASN A N 1
ATOM 703 C CA . ASN A 1 85 ? 6.635 9.813 13.883 1.00 54.38 85 ASN A CA 1
ATOM 704 C C . ASN A 1 85 ? 7.418 9.097 14.996 1.00 54.38 85 ASN A C 1
ATOM 706 O O . ASN A 1 85 ? 7.787 7.928 14.882 1.00 54.38 85 ASN A O 1
ATOM 710 N N . HIS A 1 86 ? 7.604 9.777 16.130 1.00 55.19 86 HIS A N 1
ATOM 711 C CA . HIS A 1 86 ? 8.375 9.258 17.268 1.00 55.19 86 HIS A CA 1
ATOM 712 C C . HIS A 1 86 ? 7.794 7.988 17.923 1.00 55.19 86 HIS A C 1
ATOM 714 O O . HIS A 1 86 ? 8.509 7.304 18.649 1.00 55.19 86 HIS A O 1
ATOM 720 N N . GLN A 1 87 ? 6.526 7.641 17.669 1.00 55.38 87 GLN A N 1
ATOM 721 C CA . GLN A 1 87 ? 5.904 6.415 18.194 1.00 55.38 87 GLN A CA 1
ATOM 722 C C . GLN A 1 87 ? 6.214 5.148 17.373 1.00 55.38 87 GLN A C 1
ATOM 724 O O . GLN A 1 87 ? 5.940 4.048 17.843 1.00 55.38 87 GLN A O 1
ATOM 729 N N . LEU A 1 88 ? 6.796 5.269 16.174 1.00 54.00 88 LEU A N 1
ATOM 730 C CA . LEU A 1 88 ? 6.991 4.138 15.253 1.00 54.00 88 LEU A CA 1
ATOM 731 C C . LEU A 1 88 ? 8.361 3.452 15.351 1.00 54.00 88 LEU A C 1
ATOM 733 O O . LEU A 1 88 ? 8.558 2.429 14.692 1.00 54.00 88 LEU A O 1
ATOM 737 N N . SER A 1 89 ? 9.309 3.981 16.136 1.00 58.47 89 SER A N 1
ATOM 738 C CA . SER A 1 89 ? 10.721 3.564 16.043 1.00 58.47 89 SER A CA 1
ATOM 739 C C . SER A 1 89 ? 10.932 2.068 16.303 1.00 58.47 89 SER A C 1
ATOM 741 O O . SER A 1 89 ? 11.658 1.412 15.566 1.00 58.47 89 SER A O 1
ATOM 743 N N . GLY A 1 90 ? 10.226 1.479 17.273 1.00 59.34 90 GLY A N 1
ATOM 744 C CA . GLY A 1 90 ? 10.358 0.048 17.571 1.00 59.34 90 GLY A CA 1
ATOM 745 C C . GLY A 1 90 ? 9.832 -0.869 16.460 1.00 59.34 90 GLY A C 1
ATOM 746 O O . GLY A 1 90 ? 10.409 -1.924 16.200 1.00 59.34 90 GLY A O 1
ATOM 747 N N . MET A 1 91 ? 8.754 -0.471 15.776 1.00 59.78 91 MET A N 1
ATOM 748 C CA . MET A 1 91 ? 8.155 -1.282 14.713 1.00 59.78 91 MET A CA 1
ATOM 749 C C . MET A 1 91 ? 8.935 -1.144 13.399 1.00 59.78 91 MET A C 1
ATOM 751 O O . MET A 1 91 ? 9.158 -2.133 12.705 1.00 59.78 91 MET A O 1
ATOM 755 N N . LEU A 1 92 ? 9.406 0.063 13.076 1.00 57.81 92 LEU A N 1
ATOM 756 C CA . LEU A 1 92 ? 10.218 0.318 11.883 1.00 57.81 92 LEU A CA 1
ATOM 757 C C . LEU A 1 92 ? 11.581 -0.372 11.952 1.00 57.81 92 LEU A C 1
ATOM 759 O O . LEU A 1 92 ? 12.018 -0.931 10.950 1.00 57.81 92 LEU A O 1
ATOM 763 N N . GLN A 1 93 ? 12.209 -0.418 13.130 1.00 55.66 93 GLN A N 1
ATOM 764 C CA . GLN A 1 93 ? 13.448 -1.173 13.340 1.00 55.66 93 GLN A CA 1
ATOM 765 C C . GLN A 1 93 ? 13.265 -2.672 13.085 1.00 55.66 93 GLN A C 1
ATOM 767 O O . GLN A 1 93 ? 14.102 -3.288 12.425 1.00 55.66 93 GLN A O 1
ATOM 772 N N . TYR A 1 94 ? 12.156 -3.254 13.553 1.00 60.22 94 TYR A N 1
ATOM 773 C CA . TYR A 1 94 ? 11.814 -4.646 13.252 1.00 60.22 94 TYR A CA 1
ATOM 774 C C . TYR A 1 94 ? 11.656 -4.879 11.743 1.00 60.22 94 TYR A C 1
ATOM 776 O O . TYR A 1 94 ? 12.200 -5.846 11.217 1.00 60.22 94 TYR A O 1
ATOM 784 N N . TYR A 1 95 ? 10.967 -3.982 11.032 1.00 55.91 95 TYR A N 1
ATOM 785 C CA . TYR A 1 95 ? 10.780 -4.113 9.586 1.00 55.91 95 TYR A CA 1
ATOM 786 C C . TYR A 1 95 ? 12.065 -3.890 8.781 1.00 55.91 95 TYR A C 1
ATOM 788 O O . TYR A 1 95 ? 12.286 -4.622 7.823 1.00 55.91 95 TYR A O 1
ATOM 796 N N . ASN A 1 96 ? 12.929 -2.951 9.175 1.00 57.72 96 ASN A N 1
ATOM 797 C CA . ASN A 1 96 ? 14.256 -2.771 8.575 1.00 57.72 96 ASN A CA 1
ATOM 798 C C . ASN A 1 96 ? 15.092 -4.054 8.697 1.00 57.72 96 ASN A C 1
ATOM 800 O O . ASN A 1 96 ? 15.696 -4.493 7.733 1.00 57.72 96 ASN A O 1
ATOM 804 N N . ALA A 1 97 ? 15.064 -4.713 9.858 1.00 57.50 97 ALA A N 1
ATOM 805 C CA . ALA A 1 97 ? 15.781 -5.971 10.054 1.00 57.50 97 ALA A CA 1
ATOM 806 C C . ALA A 1 97 ? 15.180 -7.171 9.289 1.00 57.50 97 ALA A C 1
ATOM 808 O O . ALA A 1 97 ? 15.838 -8.206 9.181 1.00 57.50 97 ALA A O 1
ATOM 809 N N . PHE A 1 98 ? 13.934 -7.074 8.815 1.00 49.34 98 PHE A N 1
ATOM 810 C CA . PHE A 1 98 ? 13.218 -8.179 8.170 1.00 49.34 98 PHE A CA 1
ATOM 811 C C . PHE A 1 98 ? 13.317 -8.172 6.633 1.00 49.34 98 PHE A C 1
ATOM 813 O O . PHE A 1 98 ? 13.081 -9.211 6.013 1.00 49.34 98 PHE A O 1
ATOM 820 N N . PHE A 1 99 ? 13.646 -7.033 6.020 1.00 45.53 99 PHE A N 1
ATOM 821 C CA . PHE A 1 99 ? 13.789 -6.860 4.568 1.00 45.53 99 PHE A CA 1
ATOM 822 C C . PHE A 1 99 ? 15.247 -6.647 4.158 1.00 45.53 99 PHE A C 1
ATOM 824 O O . PHE A 1 99 ? 15.559 -6.992 2.995 1.00 45.53 99 PHE A O 1
#

InterPro domains:
  IPR011990 Tetratricopeptide-like helical domain superfamily [G3DSA:1.25.40.10] (1-99)